Protein AF-A0A354HQL7-F1 (afdb_monomer_lite)

Sequence (44 aa):
KEPILAKFRPHIFFDDQQSYCLSAAGKVPTGHVPSGIANKQECI

Radius of gyration: 12.92 Å; chains: 1; bounding box: 35×26×22 Å

Foldseek 3Di:
DVVCCVVVVDQEEEDCDPVVQVVCVVRHHYDHDPDDDDDDPPDD

Secondary structure (DSSP, 8-state):
-HHHHHHH--S-EEES-HHHHHHHHTTS-EEE-SS--PPP----

Structure (mmCIF, N/CA/C/O backbone):
data_AF-A0A354HQL7-F1
#
_entry.id   AF-A0A354HQL7-F1
#
loop_
_atom_site.group_PDB
_atom_site.id
_atom_site.type_symbol
_atom_site.label_atom_id
_atom_site.label_alt_id
_atom_si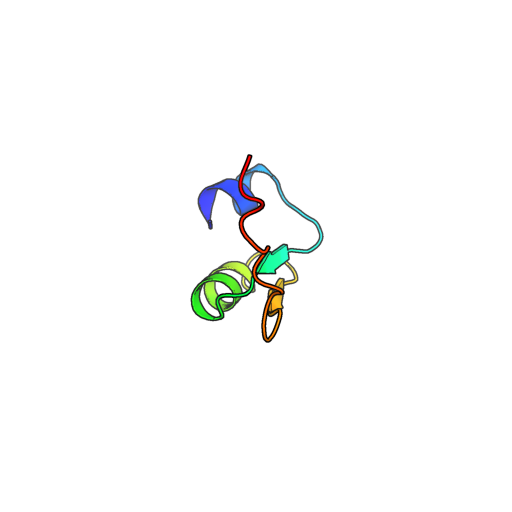te.label_comp_id
_atom_site.label_asym_id
_atom_site.label_entity_id
_atom_site.label_seq_id
_atom_site.pdbx_PDB_ins_code
_atom_site.Cartn_x
_atom_site.Cartn_y
_atom_site.Cartn_z
_atom_site.occupancy
_atom_site.B_iso_or_equiv
_atom_site.auth_seq_id
_atom_site.auth_comp_id
_atom_site.auth_asym_id
_atom_site.auth_atom_id
_atom_site.pdbx_PDB_model_num
ATOM 1 N N . LYS A 1 1 ? -0.507 -1.031 7.003 1.00 59.69 1 LYS A N 1
ATOM 2 C CA . LYS A 1 1 ? -1.305 0.114 6.484 1.00 59.69 1 LYS A CA 1
ATOM 3 C C . LYS A 1 1 ? -2.819 -0.053 6.704 1.00 59.69 1 LYS A C 1
ATOM 5 O O . LYS A 1 1 ? -3.531 0.938 6.740 1.00 59.69 1 LYS A O 1
ATOM 10 N N . GLU A 1 2 ? -3.306 -1.265 6.977 1.00 60.91 2 GLU A N 1
ATOM 11 C CA . GLU A 1 2 ? -4.708 -1.547 7.341 1.00 60.91 2 GLU A CA 1
ATOM 12 C C . GLU A 1 2 ? -5.340 -0.628 8.417 1.00 60.91 2 GLU A C 1
ATOM 14 O O . GLU A 1 2 ? -6.456 -0.154 8.194 1.00 60.91 2 GLU A O 1
ATOM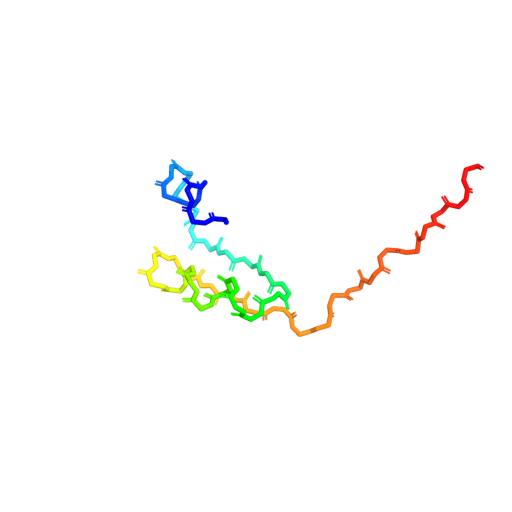 19 N N .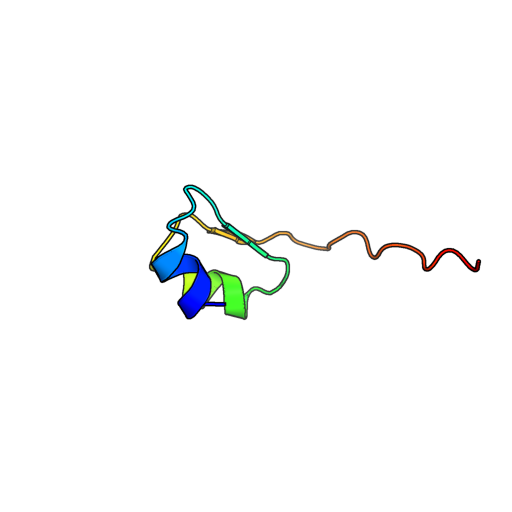 PRO A 1 3 ? -4.671 -0.307 9.551 1.00 74.56 3 PRO A N 1
ATOM 20 C CA . PRO A 1 3 ? -5.332 0.407 10.650 1.00 74.56 3 PRO A CA 1
ATOM 21 C C . PRO A 1 3 ? -5.615 1.879 10.325 1.00 74.56 3 PRO A C 1
ATOM 23 O O . PRO A 1 3 ? -6.610 2.441 10.782 1.00 74.56 3 PRO A O 1
ATOM 26 N N . ILE A 1 4 ? -4.749 2.510 9.520 1.00 75.38 4 ILE A N 1
ATOM 27 C CA . ILE A 1 4 ? -4.903 3.918 9.136 1.00 75.38 4 ILE A CA 1
ATOM 28 C C . ILE A 1 4 ? -5.992 4.075 8.069 1.00 75.38 4 ILE A C 1
ATOM 30 O O . ILE A 1 4 ? -6.794 4.995 8.171 1.00 75.38 4 ILE A O 1
ATOM 34 N N . LEU A 1 5 ? -6.106 3.141 7.114 1.00 74.50 5 LEU A N 1
ATOM 35 C CA . LEU A 1 5 ? -7.169 3.154 6.099 1.00 74.50 5 LEU A CA 1
ATOM 36 C C . LEU A 1 5 ? -8.561 3.025 6.730 1.00 74.50 5 LEU A C 1
ATOM 38 O O . LEU A 1 5 ? -9.479 3.733 6.325 1.00 74.50 5 LEU A O 1
ATOM 42 N N . ALA A 1 6 ? -8.707 2.180 7.754 1.00 75.00 6 ALA A N 1
ATOM 43 C CA . ALA A 1 6 ? -9.977 2.008 8.458 1.00 75.00 6 ALA A CA 1
ATOM 44 C C . ALA A 1 6 ? -10.426 3.283 9.196 1.00 75.00 6 ALA A C 1
ATOM 46 O O . ALA A 1 6 ? -11.614 3.598 9.220 1.00 75.00 6 ALA A O 1
ATOM 47 N N . LYS A 1 7 ? -9.478 4.034 9.773 1.00 79.06 7 LYS A N 1
ATOM 48 C CA . LYS A 1 7 ? -9.770 5.267 10.519 1.00 79.06 7 LYS A CA 1
ATOM 49 C C . LYS A 1 7 ? -9.918 6.492 9.616 1.00 79.06 7 LYS A C 1
ATOM 51 O O . LYS A 1 7 ? -10.746 7.352 9.889 1.00 79.06 7 LYS A O 1
ATOM 56 N N . PHE A 1 8 ? -9.121 6.563 8.554 1.00 80.81 8 PHE A N 1
ATOM 57 C CA . PHE A 1 8 ? -9.071 7.697 7.633 1.00 80.81 8 PHE A CA 1
ATOM 58 C C . PHE A 1 8 ? -10.129 7.616 6.523 1.00 80.81 8 PHE A C 1
ATOM 60 O O . PHE A 1 8 ? -10.544 8.648 6.011 1.00 80.81 8 PHE A O 1
ATOM 67 N N . ARG A 1 9 ? -10.590 6.405 6.171 1.00 82.12 9 ARG A N 1
ATOM 68 C CA . ARG A 1 9 ? -11.602 6.143 5.128 1.00 82.12 9 ARG A CA 1
ATOM 69 C C . ARG A 1 9 ? -11.332 6.909 3.819 1.00 82.12 9 ARG A C 1
ATOM 71 O O . ARG A 1 9 ? -12.184 7.679 3.365 1.00 82.12 9 ARG A O 1
ATOM 78 N N . PRO A 1 10 ? -10.148 6.727 3.208 1.00 83.25 10 PRO A N 1
ATOM 79 C CA . PRO A 1 10 ? -9.842 7.374 1.941 1.00 83.25 10 PRO A CA 1
ATOM 80 C C . PRO A 1 10 ? -10.780 6.873 0.840 1.00 83.25 10 PRO A C 1
ATOM 82 O O . PRO A 1 10 ? -11.286 5.755 0.900 1.00 83.25 10 PRO A O 1
ATOM 85 N N . HIS A 1 11 ? -10.996 7.702 -0.178 1.00 85.38 11 HIS A N 1
ATOM 86 C CA . HIS A 1 11 ? -11.842 7.335 -1.317 1.00 85.38 11 HIS A CA 1
ATOM 87 C C . HIS A 1 11 ? -11.078 6.453 -2.317 1.00 85.38 11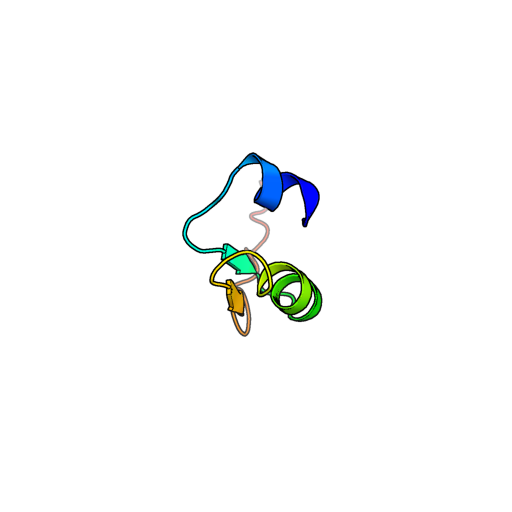 HIS A C 1
ATOM 89 O O . HIS A 1 11 ? -11.685 5.632 -2.998 1.00 85.38 11 HIS A O 1
ATOM 95 N N . ILE A 1 12 ? -9.750 6.612 -2.389 1.00 86.38 12 ILE A N 1
ATOM 96 C CA . ILE A 1 12 ? -8.835 5.840 -3.239 1.00 86.38 12 ILE A CA 1
ATOM 97 C C . ILE A 1 12 ? -7.496 5.679 -2.498 1.00 86.38 12 ILE A C 1
ATOM 99 O O . ILE A 1 12 ? -7.071 6.592 -1.787 1.00 86.38 12 ILE A O 1
ATOM 103 N N . PHE A 1 13 ? -6.835 4.531 -2.654 1.00 87.88 13 PHE A N 1
ATOM 104 C CA . PHE A 1 13 ? -5.510 4.240 -2.099 1.00 87.88 13 PHE A CA 1
ATOM 105 C C . PHE A 1 13 ? -4.533 3.795 -3.201 1.00 87.88 13 PHE A C 1
ATOM 107 O O . PHE A 1 13 ? -4.909 3.025 -4.080 1.00 87.88 13 PHE A O 1
ATOM 114 N N . PHE A 1 14 ? -3.281 4.260 -3.150 1.00 87.06 14 PHE A N 1
ATOM 115 C CA . PHE A 1 14 ? -2.227 3.876 -4.095 1.00 87.06 14 PHE A CA 1
ATOM 116 C C . PHE A 1 14 ? -0.981 3.406 -3.348 1.00 87.06 14 PHE A C 1
ATOM 118 O O . PHE A 1 14 ? -0.582 4.027 -2.361 1.00 87.06 14 PHE A O 1
ATOM 125 N N . ASP A 1 15 ? -0.366 2.328 -3.826 1.00 85.31 15 ASP A N 1
ATOM 126 C CA . ASP A 1 15 ? 0.875 1.789 -3.265 1.00 85.31 15 ASP A CA 1
ATOM 127 C C . ASP A 1 15 ? 1.691 1.080 -4.359 1.00 85.31 15 ASP A C 1
ATOM 129 O O . ASP A 1 15 ? 1.132 0.552 -5.323 1.00 85.31 15 ASP A O 1
ATOM 133 N N . ASP A 1 16 ? 3.016 1.072 -4.226 1.00 84.19 16 ASP A N 1
ATOM 134 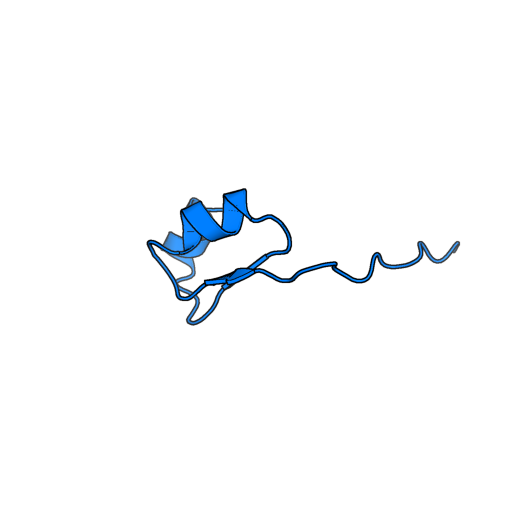C CA . ASP A 1 16 ? 3.931 0.381 -5.140 1.00 84.19 16 ASP A CA 1
ATOM 135 C C . ASP A 1 16 ? 4.114 -1.101 -4.764 1.00 84.19 16 ASP A C 1
ATOM 137 O O . ASP A 1 16 ? 4.564 -1.910 -5.580 1.00 84.19 16 ASP A O 1
ATOM 141 N N . GLN A 1 17 ? 3.700 -1.495 -3.555 1.00 84.38 17 GLN A N 1
ATOM 142 C CA . GLN A 1 17 ? 3.747 -2.877 -3.088 1.00 84.38 17 GLN A CA 1
ATOM 143 C C . GLN A 1 17 ? 2.413 -3.591 -3.300 1.00 84.38 17 GLN A C 1
ATOM 145 O O . GLN A 1 17 ? 1.380 -3.273 -2.701 1.00 84.38 17 GLN A O 1
ATOM 150 N N . GLN A 1 18 ? 2.458 -4.646 -4.112 1.00 84.06 18 GLN A N 1
ATOM 151 C CA . GLN A 1 18 ? 1.285 -5.451 -4.444 1.00 84.06 18 GLN A CA 1
ATOM 152 C C . GLN A 1 18 ? 0.653 -6.111 -3.207 1.00 84.06 18 GLN A C 1
ATOM 154 O O . GLN A 1 18 ? -0.569 -6.150 -3.092 1.00 84.06 18 GLN A O 1
ATOM 159 N N . SER A 1 19 ? 1.457 -6.574 -2.245 1.00 84.12 19 SER A N 1
ATOM 160 C CA . SER A 1 19 ? 0.968 -7.180 -0.996 1.00 84.12 19 SER A CA 1
ATOM 161 C C . SER A 1 19 ? 0.110 -6.212 -0.169 1.00 84.12 19 SER A C 1
ATOM 163 O O . SER A 1 19 ? -0.932 -6.602 0.360 1.00 84.12 19 SER A O 1
ATOM 165 N N . TYR A 1 20 ? 0.492 -4.931 -0.102 1.00 83.00 20 TYR A N 1
ATOM 166 C CA . TYR A 1 20 ? -0.308 -3.899 0.562 1.00 83.00 20 TYR A CA 1
ATOM 167 C C . TYR A 1 20 ? -1.557 -3.542 -0.226 1.00 83.00 20 TYR A C 1
ATOM 169 O O . TYR A 1 20 ? -2.611 -3.337 0.380 1.00 83.00 20 TYR A O 1
ATOM 177 N N . CYS A 1 21 ? -1.462 -3.529 -1.556 1.00 84.38 21 CYS A N 1
ATOM 178 C CA . CYS A 1 21 ? -2.620 -3.305 -2.406 1.00 84.38 21 CYS A CA 1
ATOM 179 C C . CYS A 1 21 ? -3.687 -4.389 -2.217 1.00 84.38 21 CYS A C 1
ATOM 181 O O . CYS A 1 21 ? -4.858 -4.067 -2.055 1.00 84.38 21 CYS A O 1
ATOM 183 N N . LEU A 1 22 ? -3.284 -5.663 -2.164 1.00 85.25 22 LEU A N 1
ATOM 184 C CA . LEU A 1 22 ? -4.191 -6.798 -1.959 1.00 85.25 22 LEU A CA 1
ATOM 185 C C . LEU A 1 22 ? -4.911 -6.730 -0.606 1.00 85.25 22 LEU A C 1
ATOM 187 O O . LEU A 1 22 ? -6.115 -6.962 -0.537 1.00 85.25 22 LEU A O 1
ATOM 191 N N . SER A 1 23 ? -4.198 -6.357 0.458 1.00 84.69 23 SER A N 1
ATOM 192 C CA . SER A 1 23 ? -4.796 -6.170 1.786 1.00 84.69 23 SER A CA 1
ATOM 193 C C . SER A 1 23 ? -5.811 -5.014 1.802 1.00 84.69 23 SER A C 1
ATOM 195 O O . SER A 1 23 ? -6.880 -5.123 2.403 1.00 84.69 23 SER A O 1
ATOM 197 N N . ALA A 1 24 ? -5.500 -3.910 1.112 1.00 84.31 24 ALA A N 1
ATOM 198 C CA . ALA A 1 24 ? -6.331 -2.707 1.072 1.00 84.31 24 ALA A CA 1
ATOM 199 C C . ALA A 1 24 ? -7.534 -2.808 0.116 1.00 84.31 24 ALA A C 1
ATOM 201 O O . ALA A 1 24 ? -8.573 -2.205 0.393 1.00 84.31 24 ALA A O 1
ATOM 202 N N . ALA A 1 25 ? -7.434 -3.600 -0.956 1.00 83.00 25 ALA A N 1
ATOM 203 C CA . ALA A 1 25 ? -8.472 -3.754 -1.978 1.00 83.00 25 ALA A CA 1
ATOM 204 C C . ALA A 1 25 ? -9.821 -4.234 -1.415 1.00 83.00 25 ALA A C 1
ATOM 206 O O . ALA A 1 25 ? -10.871 -3.892 -1.951 1.00 83.00 25 ALA A O 1
ATOM 207 N N . GLY A 1 26 ? -9.810 -4.975 -0.302 1.00 82.81 26 GLY A N 1
ATOM 208 C CA . GLY A 1 26 ? -11.032 -5.394 0.391 1.00 82.81 26 GLY A CA 1
ATOM 209 C C . GLY A 1 26 ? -11.758 -4.277 1.156 1.00 82.81 26 GLY A C 1
ATOM 210 O O . GLY A 1 26 ? -12.861 -4.503 1.644 1.00 82.81 26 GLY A O 1
ATOM 211 N N . LYS A 1 27 ? -11.151 -3.091 1.308 1.00 83.50 27 LYS A N 1
ATOM 212 C CA . LYS A 1 27 ? -11.684 -1.974 2.113 1.00 83.50 27 LYS A CA 1
ATOM 213 C C . LYS A 1 27 ? -11.819 -0.666 1.333 1.00 83.50 27 LYS A C 1
ATOM 215 O O . LYS A 1 27 ? -12.688 0.138 1.658 1.00 83.50 27 LYS A O 1
ATOM 220 N N . VAL A 1 28 ? -10.958 -0.430 0.344 1.00 84.12 28 VAL A N 1
ATOM 221 C CA . VAL A 1 28 ? -10.920 0.806 -0.446 1.00 84.12 28 VAL A CA 1
ATOM 222 C C . VAL A 1 28 ? -10.507 0.498 -1.889 1.00 84.12 28 VAL A C 1
ATOM 224 O O . VAL A 1 28 ? -9.643 -0.362 -2.096 1.00 84.12 28 VAL A O 1
ATOM 227 N N . PRO A 1 29 ? -11.067 1.199 -2.894 1.00 88.69 29 PRO A N 1
ATOM 228 C CA . PRO A 1 29 ? -10.541 1.170 -4.253 1.00 88.69 29 PRO A CA 1
ATOM 229 C C . PRO A 1 29 ? -9.032 1.420 -4.245 1.00 88.69 29 PRO A C 1
ATOM 231 O O . PRO A 1 29 ? -8.568 2.472 -3.799 1.00 88.69 29 PRO A O 1
ATOM 234 N N . THR A 1 30 ? -8.267 0.422 -4.683 1.00 89.19 30 THR A N 1
ATOM 235 C CA . THR A 1 30 ? -6.809 0.432 -4.575 1.00 89.19 30 THR A CA 1
ATOM 236 C C . THR A 1 30 ? -6.166 0.287 -5.946 1.00 89.19 30 THR A C 1
ATOM 238 O O . THR A 1 30 ? -6.490 -0.641 -6.684 1.00 89.19 30 THR A O 1
ATOM 241 N N . GLY A 1 31 ? -5.249 1.195 -6.275 1.00 87.44 31 GLY A N 1
ATOM 242 C CA . GLY A 1 31 ? -4.423 1.130 -7.477 1.00 87.44 31 GLY A CA 1
ATOM 243 C C . GLY A 1 31 ? -2.988 0.736 -7.140 1.00 87.44 31 GLY A C 1
ATOM 244 O O . GLY A 1 31 ? -2.333 1.404 -6.340 1.00 87.44 31 GLY A O 1
ATOM 245 N N . HIS A 1 32 ? -2.488 -0.329 -7.766 1.00 87.75 32 HIS A N 1
ATOM 246 C CA . HIS A 1 32 ? -1.063 -0.660 -7.722 1.00 87.75 32 HIS A CA 1
ATOM 247 C C . HIS A 1 32 ? -0.297 0.241 -8.692 1.00 87.75 32 HIS A C 1
ATOM 249 O O . HIS A 1 32 ? -0.719 0.407 -9.836 1.00 87.75 32 HIS A O 1
ATOM 255 N N . VAL A 1 33 ? 0.810 0.827 -8.237 1.00 86.25 33 VAL A N 1
ATOM 256 C CA . VAL A 1 33 ? 1.677 1.670 -9.067 1.00 86.25 33 VAL A CA 1
ATOM 257 C C . VAL A 1 33 ? 2.887 0.840 -9.520 1.00 86.25 33 VAL A C 1
ATOM 259 O O . VAL A 1 33 ? 3.799 0.619 -8.719 1.00 86.25 33 VAL A O 1
ATOM 262 N N . PRO A 1 34 ? 2.924 0.351 -10.776 1.00 74.12 34 PRO A N 1
ATOM 263 C CA . PRO A 1 34 ? 4.079 -0.373 -11.292 1.00 74.12 34 PRO A CA 1
ATOM 264 C C . PRO A 1 34 ? 5.255 0.597 -11.478 1.00 74.12 34 PRO A C 1
ATOM 266 O O . PRO A 1 34 ? 5.165 1.542 -12.255 1.00 74.12 34 PRO A O 1
ATOM 269 N N . SER A 1 35 ? 6.350 0.346 -10.753 1.00 67.94 35 SER A N 1
ATOM 270 C CA . SER A 1 35 ? 7.602 1.121 -10.777 1.00 67.94 35 SER A CA 1
ATOM 271 C C . SER A 1 35 ? 7.449 2.591 -10.363 1.00 67.94 35 SER A C 1
ATOM 273 O O . SER A 1 35 ? 7.316 3.492 -11.189 1.00 67.94 35 SER A O 1
ATOM 275 N N . GLY A 1 36 ? 7.540 2.849 -9.056 1.00 63.44 36 GLY A N 1
ATOM 276 C CA . GLY A 1 36 ? 7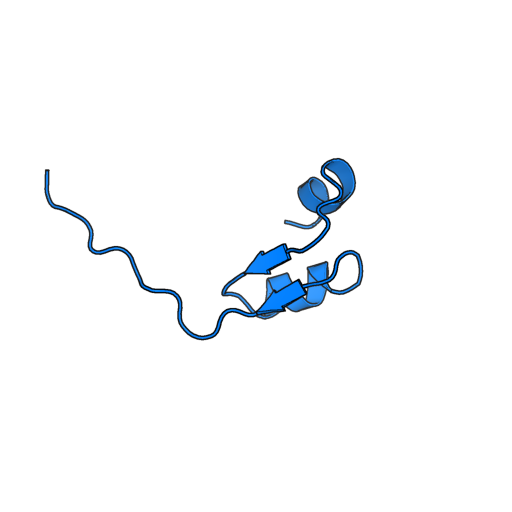.692 4.206 -8.535 1.00 63.44 36 GLY A CA 1
ATOM 277 C C . GLY A 1 36 ? 9.013 4.840 -8.983 1.00 63.44 36 GLY A C 1
ATOM 278 O O . GLY A 1 36 ? 10.052 4.180 -9.018 1.00 63.44 36 GLY A O 1
ATOM 279 N N . ILE A 1 37 ? 8.989 6.135 -9.305 1.00 67.00 37 ILE A N 1
ATOM 280 C CA . ILE A 1 37 ? 10.220 6.920 -9.431 1.00 67.00 37 ILE A CA 1
ATOM 281 C C . ILE A 1 37 ? 10.885 6.942 -8.054 1.00 67.00 37 ILE A C 1
ATOM 283 O O . ILE A 1 37 ? 10.363 7.542 -7.115 1.00 67.00 37 ILE A O 1
ATOM 287 N N . ALA A 1 38 ? 12.032 6.276 -7.923 1.00 71.69 38 ALA A N 1
ATOM 288 C CA . ALA A 1 38 ? 12.869 6.447 -6.748 1.00 71.69 38 ALA A CA 1
ATOM 289 C C . ALA A 1 38 ? 13.413 7.877 -6.775 1.00 71.69 38 ALA A C 1
ATOM 291 O O . ALA A 1 38 ? 14.100 8.272 -7.722 1.00 71.69 38 ALA A O 1
ATOM 292 N N . ASN A 1 39 ? 13.084 8.663 -5.753 1.00 75.38 39 ASN A N 1
ATOM 293 C CA . ASN A 1 39 ? 13.657 9.992 -5.611 1.00 75.38 39 ASN A CA 1
ATOM 294 C C . ASN A 1 39 ? 15.179 9.851 -5.534 1.00 75.38 39 ASN A C 1
ATOM 296 O O . ASN A 1 39 ? 15.697 9.084 -4.718 1.00 75.38 39 ASN A O 1
ATOM 300 N N . LYS A 1 40 ? 15.897 10.576 -6.398 1.00 76.38 40 LYS A N 1
ATOM 301 C CA . LYS A 1 40 ? 17.345 10.708 -6.251 1.00 76.38 40 LYS A CA 1
ATOM 302 C C . LYS A 1 40 ? 17.584 11.406 -4.922 1.00 76.38 40 LYS A C 1
ATOM 304 O O . LYS A 1 40 ? 16.960 12.426 -4.642 1.00 76.38 40 LYS A O 1
ATOM 309 N N . GLN A 1 41 ? 18.441 10.827 -4.095 1.00 74.19 41 GLN A N 1
ATOM 310 C CA . GLN A 1 41 ? 18.860 11.461 -2.859 1.00 74.19 41 GLN A CA 1
ATOM 311 C C . GLN A 1 41 ? 19.663 12.700 -3.269 1.00 74.19 41 GLN A C 1
ATOM 313 O O . GLN A 1 41 ? 20.776 12.567 -3.774 1.00 74.19 41 GLN A O 1
ATOM 318 N N . GLU A 1 42 ? 19.062 13.889 -3.185 1.00 70.69 42 GLU A N 1
ATOM 319 C CA . GLU A 1 42 ? 19.826 15.125 -3.335 1.00 70.69 42 GLU A CA 1
ATOM 320 C C . GLU A 1 42 ? 20.838 15.168 -2.190 1.00 70.69 42 GLU A C 1
ATOM 322 O O . GLU A 1 42 ? 20.468 15.131 -1.014 1.00 70.69 42 GLU A O 1
ATOM 327 N N . CYS A 1 43 ? 22.123 15.166 -2.543 1.00 63.44 43 CYS A N 1
ATOM 328 C CA . CYS A 1 43 ? 23.187 15.467 -1.600 1.00 63.44 43 CYS A CA 1
ATOM 329 C C . CYS A 1 43 ? 23.034 16.940 -1.205 1.00 63.44 43 CYS A C 1
ATOM 331 O O . CYS A 1 43 ? 23.195 17.812 -2.060 1.00 63.44 43 CYS A O 1
ATOM 333 N N . ILE A 1 44 ? 22.684 17.184 0.059 1.00 66.81 44 ILE A N 1
ATOM 334 C CA . ILE A 1 44 ? 22.745 18.511 0.687 1.00 66.81 44 ILE A CA 1
ATOM 335 C C . ILE A 1 44 ? 24.189 18.927 0.962 1.00 66.81 44 ILE A C 1
ATOM 337 O O . ILE A 1 44 ? 25.014 18.030 1.261 1.00 66.81 44 ILE A O 1
#

pLDDT: mean 79.08, std 8.11, range [59.69, 89.19]